Protein AF-A0A662K3D7-F1 (afdb_monomer)

Structure (mmCIF, N/CA/C/O backbone):
data_AF-A0A662K3D7-F1
#
_entry.id   AF-A0A662K3D7-F1
#
loop_
_atom_site.group_PDB
_atom_site.id
_atom_site.type_symbol
_atom_site.label_atom_id
_atom_site.label_alt_id
_atom_site.label_comp_id
_atom_site.label_asym_id
_atom_site.label_entity_id
_atom_site.label_seq_id
_atom_site.pdbx_PDB_ins_code
_atom_site.Cartn_x
_atom_site.Cartn_y
_atom_site.Cartn_z
_at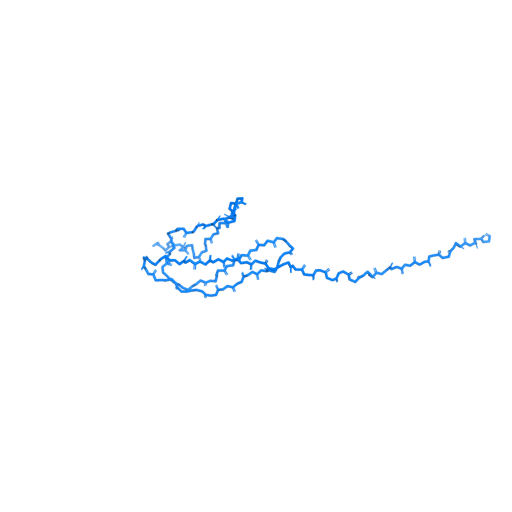om_site.occupancy
_atom_site.B_iso_or_equiv
_atom_site.auth_seq_id
_atom_site.auth_comp_id
_atom_site.auth_asym_id
_atom_site.auth_atom_id
_atom_site.pdbx_PDB_model_num
ATOM 1 N N . MET A 1 1 ? 3.715 1.163 33.130 1.00 34.28 1 MET A N 1
ATOM 2 C CA . MET A 1 1 ? 4.210 0.265 32.062 1.00 34.28 1 MET A CA 1
ATOM 3 C C . MET A 1 1 ? 3.688 0.784 30.729 1.00 34.28 1 MET A C 1
ATOM 5 O O . MET A 1 1 ? 2.506 0.622 30.468 1.00 34.28 1 MET A O 1
ATOM 9 N N . TYR A 1 2 ? 4.501 1.461 29.916 1.00 34.44 2 TYR A N 1
ATOM 10 C CA . TYR A 1 2 ? 4.052 1.916 28.595 1.00 34.44 2 TYR A CA 1
ATOM 11 C C . TYR A 1 2 ? 4.339 0.816 27.574 1.00 34.44 2 TYR A C 1
ATOM 13 O O . TYR A 1 2 ? 5.491 0.579 27.213 1.00 34.44 2 TYR A O 1
ATOM 21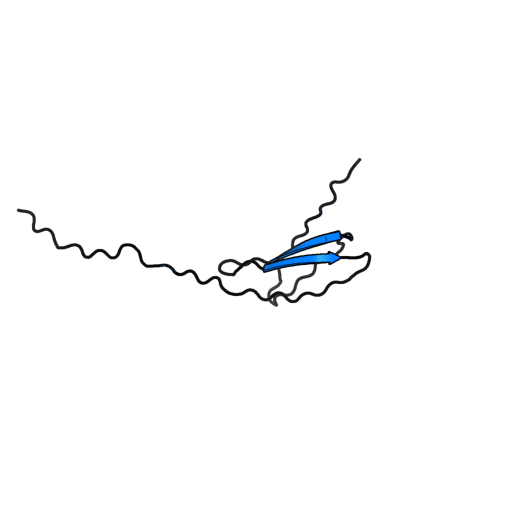 N N . GLN A 1 3 ? 3.296 0.105 27.141 1.00 43.84 3 GLN A N 1
ATOM 22 C CA . GLN A 1 3 ? 3.398 -0.740 25.958 1.00 43.84 3 GLN A CA 1
ATOM 23 C C . GLN A 1 3 ? 3.732 0.168 24.777 1.00 43.84 3 GLN A C 1
ATOM 25 O O . GLN A 1 3 ? 3.024 1.132 24.495 1.00 43.84 3 GLN A O 1
ATOM 30 N N . LYS A 1 4 ? 4.842 -0.126 24.102 1.00 47.84 4 LYS A N 1
ATOM 31 C CA . LYS A 1 4 ? 5.222 0.489 22.834 1.00 47.84 4 LYS A CA 1
ATOM 32 C C . LYS A 1 4 ? 4.112 0.183 21.823 1.00 47.84 4 LYS A C 1
ATOM 34 O O . LYS A 1 4 ? 4.131 -0.877 21.202 1.00 47.84 4 LYS A O 1
ATOM 39 N N . CYS A 1 5 ? 3.118 1.071 21.711 1.00 51.97 5 CYS A N 1
ATOM 40 C CA . CYS A 1 5 ? 2.059 0.989 20.711 1.00 51.97 5 CYS A CA 1
ATOM 41 C C . CYS A 1 5 ? 2.730 0.837 19.349 1.00 51.97 5 CYS A C 1
ATOM 43 O O . CYS A 1 5 ? 3.460 1.716 18.891 1.00 51.97 5 CYS A O 1
ATOM 45 N N . ARG A 1 6 ? 2.572 -0.331 18.732 1.00 53.66 6 ARG A N 1
ATOM 46 C CA . ARG A 1 6 ? 3.224 -0.656 17.469 1.00 53.66 6 ARG A CA 1
ATOM 47 C C . ARG A 1 6 ? 2.465 0.087 16.365 1.00 53.66 6 ARG A C 1
ATOM 49 O O . ARG A 1 6 ? 1.550 -0.459 15.766 1.00 53.66 6 ARG A O 1
ATOM 56 N N . LEU A 1 7 ? 2.829 1.351 16.135 1.00 60.94 7 LEU A N 1
ATOM 57 C CA . LEU A 1 7 ? 2.219 2.269 15.154 1.00 60.94 7 LEU A CA 1
ATOM 58 C C . LEU A 1 7 ? 2.462 1.862 13.687 1.00 60.94 7 LEU A C 1
ATOM 60 O O . LEU A 1 7 ? 2.114 2.594 12.768 1.00 60.94 7 LEU A O 1
ATOM 64 N N . GLN A 1 8 ? 3.066 0.697 13.458 1.00 61.12 8 GLN A N 1
ATOM 65 C CA . GLN A 1 8 ? 3.355 0.169 12.137 1.00 61.12 8 GLN A CA 1
ATOM 66 C C . GLN A 1 8 ? 2.864 -1.275 12.063 1.00 61.12 8 GLN A C 1
ATOM 68 O O . GLN A 1 8 ? 3.366 -2.152 12.774 1.00 61.12 8 GLN A O 1
ATOM 73 N N . LYS A 1 9 ? 1.885 -1.517 11.187 1.00 78.44 9 LYS A N 1
ATOM 74 C CA . LYS A 1 9 ? 1.506 -2.858 10.739 1.00 78.44 9 LYS A CA 1
ATOM 75 C C . LYS A 1 9 ? 1.860 -3.008 9.270 1.00 78.44 9 LYS A C 1
ATOM 77 O O . LYS A 1 9 ? 1.680 -2.077 8.492 1.00 78.44 9 LYS A O 1
ATOM 82 N N . ASN A 1 10 ? 2.367 -4.179 8.918 1.00 84.19 10 ASN A N 1
ATOM 83 C CA . ASN A 1 10 ? 2.625 -4.578 7.546 1.00 84.19 10 ASN A CA 1
ATOM 84 C C . ASN A 1 10 ? 1.787 -5.816 7.213 1.00 84.19 10 ASN A C 1
ATOM 86 O O . ASN A 1 10 ? 1.354 -6.555 8.097 1.00 84.19 10 ASN A O 1
ATOM 90 N N . THR A 1 11 ? 1.518 -5.995 5.929 1.00 90.75 11 THR A N 1
ATOM 91 C CA . THR A 1 11 ? 0.875 -7.183 5.375 1.00 90.75 11 THR A CA 1
ATOM 92 C C . THR A 1 11 ? 1.385 -7.375 3.952 1.00 90.75 11 THR A C 1
ATOM 94 O O . THR A 1 11 ? 1.903 -6.430 3.354 1.00 90.75 11 THR A O 1
ATOM 97 N N . ASN A 1 12 ? 1.243 -8.583 3.421 1.00 92.94 12 ASN A N 1
ATOM 98 C CA . ASN A 1 12 ? 1.481 -8.870 2.012 1.00 92.94 12 ASN A CA 1
ATOM 99 C C . ASN A 1 12 ? 0.136 -9.085 1.321 1.00 92.94 12 ASN A C 1
ATOM 101 O O . ASN A 1 12 ? -0.818 -9.566 1.936 1.00 92.94 12 ASN A O 1
ATOM 105 N N . THR A 1 13 ? 0.064 -8.747 0.039 1.00 91.19 13 THR A N 1
ATOM 106 C CA . THR A 1 13 ? -1.096 -9.085 -0.782 1.00 91.19 13 THR A CA 1
ATOM 107 C C . THR A 1 13 ? -1.118 -10.583 -1.087 1.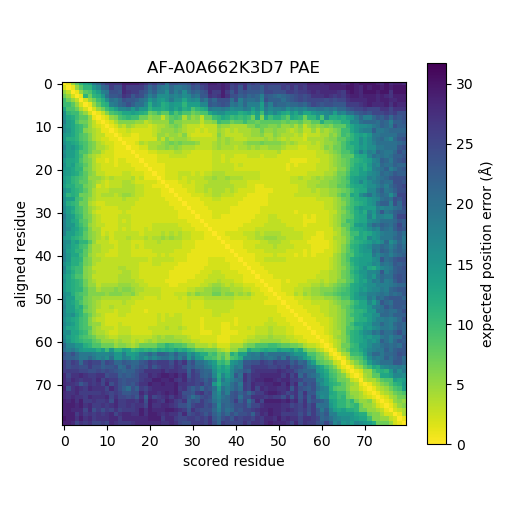00 91.19 13 THR A C 1
ATOM 109 O O . THR A 1 13 ? -0.07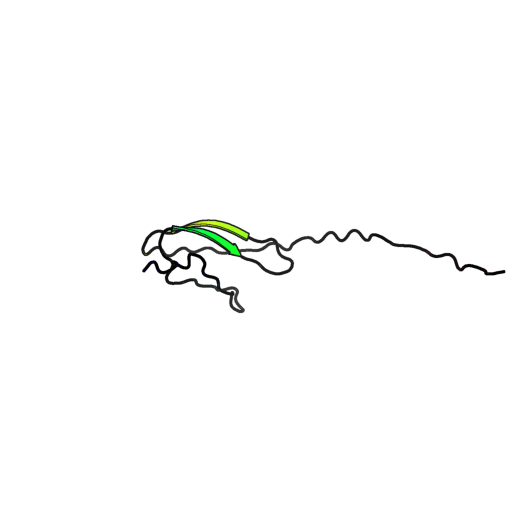7 -11.240 -1.143 1.00 91.19 13 THR A O 1
ATOM 112 N N . ASN A 1 14 ? -2.310 -11.138 -1.300 1.00 91.62 14 ASN A N 1
ATOM 113 C CA . ASN A 1 14 ? -2.452 -12.496 -1.824 1.00 91.62 14 ASN A CA 1
ATOM 114 C C . ASN A 1 14 ? -2.280 -12.536 -3.359 1.00 91.62 14 ASN A C 1
ATOM 116 O O . ASN A 1 14 ? -2.022 -11.513 -3.995 1.00 91.62 14 ASN A O 1
ATOM 120 N N . ILE A 1 15 ? -2.460 -13.716 -3.967 1.00 92.06 15 ILE A N 1
ATOM 121 C CA . ILE A 1 15 ? -2.314 -13.913 -5.423 1.00 92.06 15 ILE A CA 1
ATOM 122 C C . ILE A 1 15 ? -3.252 -13.035 -6.270 1.00 92.06 15 ILE A C 1
ATOM 124 O O . ILE A 1 15 ? -2.909 -12.683 -7.394 1.00 92.06 15 ILE A O 1
ATOM 128 N N . ASN A 1 16 ? -4.392 -12.620 -5.712 1.00 92.62 16 ASN A N 1
ATOM 129 C CA . ASN A 1 16 ? -5.364 -11.749 -6.376 1.00 92.62 16 ASN A CA 1
ATOM 130 C C . ASN A 1 16 ? -5.126 -10.257 -6.073 1.00 92.62 16 ASN A C 1
ATOM 132 O O . ASN A 1 16 ? -5.932 -9.418 -6.464 1.00 92.62 16 ASN A O 1
ATOM 136 N N . GLY A 1 17 ? -4.061 -9.910 -5.343 1.00 91.44 17 GLY A N 1
ATOM 137 C CA . GLY A 1 17 ? -3.765 -8.533 -4.943 1.00 91.44 17 GLY A CA 1
ATOM 138 C C . GLY A 1 17 ? -4.553 -8.034 -3.726 1.00 91.44 17 GLY A C 1
ATOM 139 O O . GLY A 1 17 ? -4.395 -6.877 -3.346 1.00 91.44 17 GLY A O 1
ATOM 140 N N . TYR A 1 18 ? -5.370 -8.876 -3.086 1.00 93.56 18 TYR A N 1
ATOM 141 C CA . TYR A 1 18 ? -6.152 -8.481 -1.913 1.00 93.56 18 TYR A CA 1
ATOM 142 C C . TYR A 1 18 ? -5.272 -8.375 -0.665 1.00 93.56 18 TYR A C 1
ATOM 144 O O . TYR A 1 18 ? -4.404 -9.221 -0.430 1.00 93.56 18 TYR A O 1
ATOM 152 N N . TYR A 1 19 ? -5.538 -7.357 0.153 1.00 94.12 19 TYR A N 1
ATOM 153 C CA . TYR A 1 19 ? -4.927 -7.145 1.459 1.00 94.12 19 TYR A CA 1
ATOM 154 C C . TYR A 1 19 ? -5.958 -6.620 2.458 1.00 94.12 19 TYR A C 1
ATOM 156 O O . TYR A 1 19 ? -6.928 -5.960 2.093 1.00 94.12 19 TYR A O 1
ATOM 164 N N . GLU A 1 20 ? -5.709 -6.880 3.739 1.00 94.19 20 GLU A N 1
ATOM 165 C CA . GLU A 1 20 ? -6.519 -6.369 4.838 1.00 94.19 20 GLU A CA 1
ATOM 166 C C . GLU A 1 20 ? -5.624 -6.119 6.055 1.00 94.19 20 GLU A C 1
ATOM 168 O O . GLU A 1 20 ? -4.761 -6.937 6.387 1.00 94.19 20 GLU A O 1
ATOM 173 N N . ILE A 1 21 ? -5.816 -4.981 6.726 1.00 91.56 21 ILE A N 1
ATOM 174 C CA . ILE A 1 21 ? -5.103 -4.643 7.960 1.00 91.56 21 ILE A CA 1
ATOM 175 C C . ILE A 1 21 ? -6.139 -4.335 9.042 1.00 91.56 21 ILE A C 1
ATOM 177 O O . ILE A 1 21 ? -6.820 -3.316 8.990 1.00 91.56 21 ILE A O 1
ATOM 181 N N . LYS A 1 22 ? -6.247 -5.218 10.040 1.00 90.75 22 LYS A N 1
ATOM 182 C CA . LYS A 1 22 ? -7.217 -5.102 11.144 1.00 90.75 22 LYS A CA 1
ATOM 183 C C . LYS A 1 22 ? -6.611 -4.493 12.398 1.00 90.75 22 LYS A C 1
ATOM 185 O O . LYS A 1 22 ? -5.392 -4.529 12.601 1.00 90.75 22 LYS A O 1
ATOM 190 N N . ASN A 1 23 ? -7.484 -4.041 13.297 1.00 89.12 23 ASN A N 1
ATOM 191 C CA . ASN A 1 23 ? -7.151 -3.602 14.655 1.00 89.12 23 ASN A CA 1
ATOM 192 C C . ASN A 1 23 ? -6.092 -2.488 14.648 1.00 89.12 23 ASN A C 1
ATOM 194 O O . ASN A 1 23 ? -5.037 -2.622 15.276 1.00 89.12 23 ASN A O 1
ATOM 198 N N . ILE A 1 24 ? -6.334 -1.451 13.846 1.00 89.06 24 ILE A N 1
ATOM 199 C CA . ILE A 1 24 ? -5.509 -0.245 13.776 1.00 89.06 24 ILE A CA 1
ATOM 200 C C . ILE A 1 24 ? -6.108 0.801 14.708 1.00 89.06 24 ILE A C 1
ATOM 202 O O . ILE A 1 24 ? -7.306 1.062 14.661 1.00 89.06 24 ILE A O 1
ATOM 206 N N . TYR A 1 25 ? -5.272 1.381 15.567 1.00 90.38 25 TYR A N 1
ATOM 207 C CA . TYR A 1 25 ? -5.702 2.469 16.436 1.00 90.38 25 TYR A CA 1
ATOM 208 C C . TYR A 1 25 ? -5.952 3.747 15.622 1.00 90.38 25 TYR A C 1
ATOM 210 O O . TYR A 1 25 ? -5.246 3.976 14.634 1.00 90.38 25 TYR A O 1
ATOM 218 N N . PRO A 1 26 ? -6.892 4.608 16.042 1.00 91.62 26 PRO A N 1
ATOM 219 C CA . PRO A 1 26 ? -7.113 5.903 15.407 1.00 91.62 26 PRO A CA 1
ATOM 220 C C . PRO A 1 26 ? -5.829 6.733 15.364 1.00 91.62 26 PRO A C 1
ATOM 222 O O . PRO A 1 26 ? -5.042 6.728 16.312 1.00 91.62 26 PRO A O 1
ATOM 225 N N . GLY A 1 27 ? -5.609 7.454 14.268 1.00 92.00 27 GLY A N 1
ATOM 226 C CA . GLY A 1 27 ? -4.384 8.222 14.075 1.00 92.00 27 GLY A CA 1
ATOM 227 C C . GLY A 1 27 ? -4.102 8.572 12.620 1.00 92.00 27 GLY A C 1
ATOM 228 O O . GLY A 1 27 ? -4.853 8.217 11.712 1.00 92.00 27 GLY A O 1
ATOM 229 N N . THR A 1 28 ? -3.002 9.289 12.411 1.00 91.88 28 THR A N 1
ATOM 230 C CA . THR A 1 28 ? -2.490 9.622 11.078 1.00 91.88 28 THR A CA 1
ATOM 231 C C . THR A 1 28 ? -1.388 8.641 10.703 1.00 91.88 28 THR A C 1
ATOM 233 O O . THR A 1 28 ? -0.464 8.422 11.485 1.00 91.88 28 THR A O 1
ATOM 236 N N . TYR A 1 29 ? -1.473 8.082 9.501 1.00 92.44 29 TYR A N 1
ATOM 237 C CA . TYR A 1 29 ? -0.536 7.088 8.988 1.00 92.44 29 TYR A CA 1
ATOM 238 C C . TYR A 1 29 ? -0.100 7.432 7.567 1.00 92.44 29 TYR A C 1
ATOM 240 O O . TYR A 1 29 ? -0.830 8.080 6.816 1.00 92.44 29 TYR A O 1
ATOM 248 N N . THR A 1 30 ? 1.069 6.928 7.178 1.00 93.44 30 THR A N 1
ATOM 249 C CA . THR A 1 30 ? 1.490 6.877 5.778 1.00 93.44 30 THR A CA 1
ATOM 250 C C . THR A 1 30 ? 1.287 5.456 5.269 1.00 93.44 30 THR A C 1
ATOM 252 O O . THR A 1 30 ? 1.992 4.531 5.671 1.00 93.44 30 THR A O 1
ATOM 255 N N . LEU A 1 31 ? 0.303 5.279 4.393 1.00 93.19 31 LEU A N 1
ATOM 256 C CA . LEU A 1 31 ? 0.084 4.041 3.662 1.00 93.19 31 LEU A CA 1
ATOM 257 C C . LEU A 1 31 ? 1.170 3.909 2.595 1.00 93.19 31 LEU A C 1
ATOM 259 O O . LEU A 1 31 ? 1.282 4.766 1.717 1.00 93.19 31 LEU A O 1
ATOM 263 N N . LYS A 1 32 ? 1.962 2.840 2.690 1.00 94.69 32 LYS A N 1
ATOM 264 C CA . LYS A 1 32 ? 3.080 2.542 1.795 1.00 94.69 32 LYS A CA 1
ATOM 265 C C . LYS A 1 32 ? 2.871 1.179 1.145 1.00 94.69 32 LYS A C 1
ATOM 267 O O . LYS A 1 32 ? 2.589 0.214 1.851 1.00 94.69 32 LYS A O 1
ATOM 272 N N . ALA A 1 33 ? 3.052 1.097 -0.168 1.00 95.12 33 ALA A N 1
ATOM 273 C CA . ALA A 1 33 ? 3.068 -0.170 -0.895 1.00 95.12 33 ALA A CA 1
ATOM 274 C C . ALA A 1 33 ? 4.289 -0.242 -1.811 1.00 95.12 33 ALA A C 1
ATOM 276 O O . ALA A 1 33 ? 4.634 0.733 -2.485 1.00 95.12 33 ALA A O 1
ATOM 277 N N . GLU A 1 34 ? 4.941 -1.402 -1.815 1.00 94.50 34 GLU A N 1
ATOM 278 C CA . GLU A 1 34 ? 6.202 -1.634 -2.511 1.00 94.50 34 GLU A CA 1
ATOM 279 C C . GLU A 1 34 ? 6.184 -2.965 -3.244 1.00 94.50 34 GLU A C 1
ATOM 281 O O . GLU A 1 34 ? 5.627 -3.956 -2.771 1.00 94.50 34 GLU A O 1
ATOM 286 N N . LYS A 1 35 ? 6.832 -2.969 -4.404 1.00 92.56 35 LYS A N 1
ATOM 287 C CA . LYS A 1 35 ? 7.123 -4.154 -5.197 1.00 92.56 35 LYS A CA 1
ATOM 288 C C . LYS A 1 35 ? 8.409 -3.886 -5.970 1.00 92.56 35 LYS A C 1
ATOM 290 O O . LYS A 1 35 ? 8.600 -2.774 -6.459 1.00 92.56 35 LYS A O 1
ATOM 295 N N . ASN A 1 36 ? 9.268 -4.895 -6.079 1.00 91.25 36 ASN A N 1
ATOM 296 C CA . ASN A 1 36 ? 10.499 -4.795 -6.862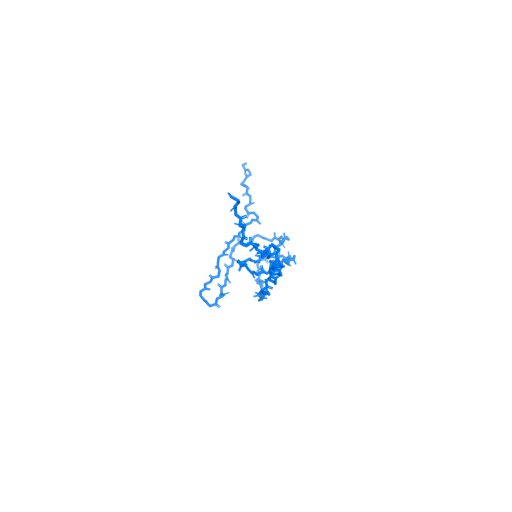 1.00 91.25 36 ASN A CA 1
ATOM 297 C C . ASN A 1 36 ? 10.187 -4.364 -8.298 1.00 91.25 36 ASN A C 1
ATOM 299 O O . ASN A 1 36 ? 9.235 -4.880 -8.880 1.00 91.25 36 ASN A O 1
ATOM 303 N N . ASP A 1 37 ? 10.986 -3.439 -8.832 1.00 90.31 37 ASP A N 1
ATOM 304 C CA . ASP A 1 37 ? 10.855 -2.848 -10.174 1.00 90.31 37 ASP A CA 1
ATOM 305 C C . ASP A 1 37 ? 9.617 -1.957 -10.386 1.00 90.31 37 ASP A C 1
ATOM 307 O O . ASP A 1 37 ? 9.284 -1.597 -11.516 1.00 90.31 37 ASP A O 1
ATOM 311 N N . TYR A 1 38 ? 8.934 -1.554 -9.310 1.00 93.88 38 TYR A N 1
ATOM 312 C CA . TYR A 1 38 ? 7.817 -0.607 -9.344 1.00 93.88 38 TYR A CA 1
ATOM 313 C C . TYR A 1 38 ? 8.112 0.612 -8.474 1.00 93.88 38 TYR A C 1
ATOM 315 O O . TYR A 1 38 ? 8.823 0.544 -7.474 1.00 93.88 38 TYR A O 1
ATOM 323 N N . LYS A 1 39 ? 7.510 1.746 -8.835 1.00 94.31 39 LYS A N 1
ATOM 324 C CA . LYS A 1 39 ? 7.556 2.957 -8.015 1.00 94.31 39 LYS A CA 1
ATOM 325 C C . LYS A 1 39 ? 6.779 2.727 -6.717 1.00 94.31 39 LYS A C 1
ATOM 327 O O . LYS A 1 39 ? 5.631 2.290 -6.762 1.00 94.31 39 LYS A O 1
ATOM 332 N N . THR A 1 40 ? 7.380 3.076 -5.580 1.00 95.00 40 THR A N 1
ATOM 333 C CA . THR A 1 40 ? 6.717 3.041 -4.269 1.00 95.00 40 THR A CA 1
ATOM 334 C C . THR A 1 40 ? 5.515 3.983 -4.242 1.00 95.00 40 THR A C 1
ATOM 336 O O . THR A 1 40 ? 5.628 5.164 -4.577 1.00 95.00 40 THR A O 1
ATOM 339 N N . PHE A 1 41 ? 4.374 3.480 -3.777 1.00 95.50 41 PHE A N 1
ATOM 340 C CA . PHE A 1 41 ? 3.198 4.294 -3.481 1.00 95.50 41 PHE A CA 1
ATOM 341 C C . PHE A 1 41 ? 3.258 4.797 -2.038 1.00 95.50 41 PHE A C 1
ATOM 343 O O . PHE A 1 41 ? 3.544 4.014 -1.133 1.00 95.50 41 PHE A O 1
ATOM 350 N N . ASN A 1 42 ? 2.960 6.082 -1.825 1.00 95.75 42 ASN A N 1
ATOM 351 C CA . ASN A 1 42 ? 2.822 6.688 -0.501 1.00 95.75 42 ASN A CA 1
ATOM 352 C C . ASN A 1 42 ? 1.560 7.557 -0.453 1.00 95.75 42 ASN A C 1
ATOM 354 O O . ASN A 1 42 ? 1.375 8.417 -1.315 1.00 95.75 42 ASN A O 1
ATOM 358 N N . LYS A 1 43 ? 0.729 7.383 0.577 1.00 93.75 43 LYS A N 1
ATOM 359 C CA . LYS A 1 43 ? -0.453 8.220 0.824 1.00 93.75 43 LYS A CA 1
ATOM 360 C C . LYS A 1 43 ? -0.619 8.490 2.312 1.00 93.75 43 LYS A C 1
ATOM 362 O O . LYS A 1 43 ? -0.615 7.562 3.114 1.00 93.75 43 LYS A O 1
ATOM 367 N N . ASN A 1 44 ? -0.802 9.753 2.681 1.00 95.06 44 ASN A N 1
ATOM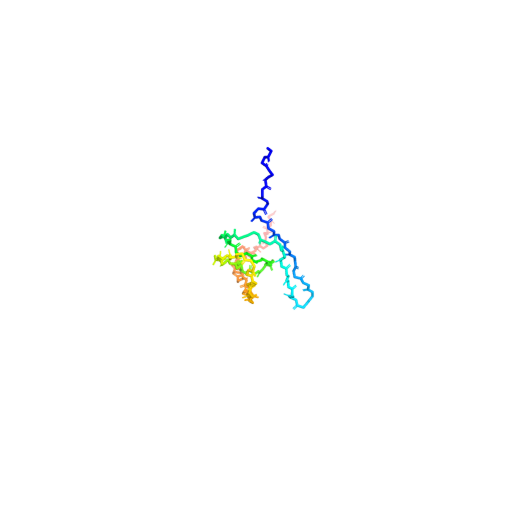 368 C CA . ASN A 1 44 ? -1.141 10.111 4.054 1.00 95.06 44 ASN A CA 1
ATOM 369 C C . ASN A 1 44 ? -2.645 9.941 4.273 1.00 95.06 44 ASN A C 1
ATOM 371 O O . ASN A 1 44 ? -3.450 10.461 3.501 1.00 95.06 44 ASN A O 1
ATOM 375 N N . ILE A 1 45 ? -3.009 9.217 5.327 1.00 94.00 45 ILE A N 1
ATOM 376 C CA . ILE A 1 45 ? -4.394 8.934 5.705 1.00 94.00 45 ILE A CA 1
ATOM 377 C C . ILE A 1 45 ? -4.604 9.244 7.183 1.00 94.00 45 ILE A C 1
ATOM 379 O O . ILE A 1 45 ? -3.671 9.178 7.985 1.00 94.00 45 ILE A O 1
ATOM 383 N N . ARG A 1 46 ? -5.843 9.561 7.554 1.00 93.38 46 ARG A N 1
ATOM 384 C CA . ARG A 1 46 ? -6.259 9.744 8.944 1.00 93.38 46 ARG A CA 1
ATOM 385 C C . ARG A 1 46 ? -7.425 8.811 9.223 1.00 93.38 46 ARG A C 1
ATOM 387 O O . ARG A 1 46 ? -8.452 8.946 8.575 1.00 93.38 46 ARG A O 1
ATOM 394 N N . LEU A 1 47 ? -7.247 7.913 10.185 1.00 93.06 47 LEU A N 1
ATOM 395 C CA . LEU A 1 47 ? -8.254 6.943 10.604 1.00 93.06 47 LEU A CA 1
ATOM 396 C C . LEU A 1 47 ? -8.891 7.380 11.921 1.00 93.06 47 LEU A C 1
ATOM 398 O O . LEU A 1 47 ? -8.190 7.752 12.870 1.00 93.06 47 LEU A O 1
ATOM 402 N N . LYS A 1 48 ? -10.216 7.328 11.975 1.00 93.56 48 LYS A N 1
ATOM 403 C CA . LYS A 1 48 ? -11.029 7.527 13.175 1.00 93.56 48 LYS A CA 1
ATOM 404 C C . LYS A 1 48 ? -11.354 6.186 13.832 1.00 93.56 48 LYS A C 1
ATOM 406 O O . LYS A 1 48 ? -11.149 5.116 13.266 1.00 93.56 48 LYS A O 1
ATOM 411 N N . GLU A 1 49 ? -11.853 6.247 15.060 1.00 92.12 49 GLU A N 1
ATOM 412 C CA . GLU A 1 49 ? -12.293 5.056 15.786 1.00 92.12 49 GLU A CA 1
ATOM 413 C C . GLU A 1 49 ? -13.458 4.364 15.076 1.00 92.12 49 GLU A C 1
ATOM 415 O O . GLU A 1 49 ? -14.398 5.018 14.632 1.00 92.12 49 GLU A O 1
ATOM 420 N N . GLY A 1 50 ? -13.353 3.039 14.928 1.00 91.69 50 GLY A N 1
ATOM 421 C CA . GLY A 1 50 ? -14.337 2.216 14.220 1.00 91.69 50 GLY A CA 1
ATOM 422 C C . GLY A 1 50 ? -14.367 2.400 12.697 1.00 91.69 50 GLY A C 1
ATOM 423 O O . GLY A 1 50 ? -15.175 1.757 12.030 1.00 91.69 50 GLY A O 1
ATOM 424 N N . GLU A 1 51 ? -13.509 3.249 12.124 1.00 92.31 51 GLU A N 1
ATOM 425 C CA . GLU A 1 51 ? -13.503 3.517 10.687 1.00 92.31 51 GLU A CA 1
ATOM 426 C C . GLU A 1 51 ? -12.928 2.339 9.892 1.00 92.31 51 GLU A C 1
ATOM 428 O O . GLU A 1 51 ? -11.864 1.803 10.206 1.00 92.31 51 GLU A O 1
ATOM 433 N N . THR A 1 52 ? -13.619 1.979 8.809 1.00 93.25 52 THR A N 1
ATOM 434 C CA . THR A 1 52 ? -13.068 1.121 7.756 1.00 93.25 52 THR A CA 1
ATOM 435 C C . THR A 1 52 ? -12.681 1.994 6.573 1.00 93.25 52 THR A C 1
ATOM 437 O O . THR A 1 52 ? -13.524 2.690 6.010 1.00 93.25 52 THR A O 1
ATOM 440 N N . PHE A 1 53 ? -11.409 1.940 6.191 1.00 93.62 53 PHE A N 1
ATOM 441 C CA . PHE A 1 53 ? -10.865 2.709 5.080 1.00 93.62 53 PHE A CA 1
ATOM 442 C C . PHE A 1 53 ? -10.541 1.789 3.904 1.00 93.62 53 PHE A C 1
ATOM 444 O O . PHE A 1 53 ? -9.776 0.834 4.048 1.00 93.62 53 PHE A O 1
ATOM 451 N N . TRP A 1 54 ? -11.114 2.098 2.741 1.00 94.94 54 TRP A N 1
ATOM 452 C CA . TRP A 1 54 ? -10.896 1.363 1.499 1.00 94.94 54 TRP A CA 1
ATOM 453 C C . TRP A 1 54 ? -9.981 2.159 0.577 1.00 94.94 54 TRP A C 1
ATOM 455 O O . TRP A 1 54 ? -10.271 3.306 0.249 1.00 94.94 54 TRP A O 1
ATOM 465 N N . GLU A 1 55 ? -8.902 1.528 0.123 1.00 94.69 55 GLU A N 1
ATOM 466 C CA . GLU A 1 55 ? -7.996 2.092 -0.873 1.00 94.69 55 GLU A CA 1
ATOM 467 C C . GLU A 1 55 ? -7.644 1.006 -1.880 1.00 94.69 55 GLU A C 1
ATOM 469 O O . GLU A 1 55 ? -7.260 -0.091 -1.487 1.00 94.69 55 GLU A O 1
ATOM 474 N N . ASN A 1 56 ? -7.739 1.323 -3.168 1.00 95.75 56 ASN A N 1
ATOM 475 C CA . ASN A 1 56 ? -7.165 0.494 -4.218 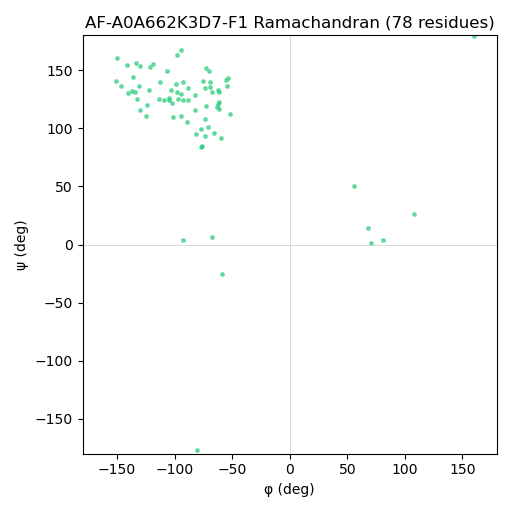1.00 95.75 56 ASN A CA 1
ATOM 476 C C . ASN A 1 56 ? -5.810 1.080 -4.602 1.00 95.75 56 ASN A C 1
ATOM 478 O O . ASN A 1 56 ? -5.720 2.250 -4.971 1.00 95.75 56 ASN A O 1
ATOM 482 N N . ILE A 1 57 ? -4.760 0.266 -4.542 1.00 95.25 57 ILE A N 1
ATOM 483 C CA . ILE A 1 57 ? -3.403 0.701 -4.870 1.00 95.25 57 ILE A CA 1
ATOM 484 C C . ILE A 1 57 ? -3.016 0.140 -6.234 1.00 95.25 57 ILE A C 1
ATOM 486 O O . ILE A 1 57 ? -3.016 -1.070 -6.443 1.00 95.25 57 ILE A O 1
ATOM 490 N N . THR A 1 58 ? -2.636 1.030 -7.149 1.00 94.12 58 THR A N 1
ATOM 491 C CA . THR A 1 58 ? -2.029 0.667 -8.435 1.00 94.12 58 THR A CA 1
ATOM 492 C C . THR A 1 58 ? -0.592 1.167 -8.456 1.00 94.12 58 THR A C 1
ATOM 494 O O . THR A 1 58 ? -0.346 2.353 -8.240 1.00 94.12 58 THR A O 1
ATOM 497 N N . LEU A 1 59 ? 0.362 0.272 -8.714 1.00 94.19 59 LEU A N 1
ATOM 498 C CA . LEU A 1 59 ? 1.773 0.628 -8.843 1.00 94.19 59 LEU A CA 1
ATOM 499 C C . LEU A 1 59 ? 2.151 0.753 -10.318 1.00 94.19 59 LEU A C 1
ATOM 501 O O . LEU A 1 59 ? 1.786 -0.090 -11.137 1.00 94.19 59 LEU A O 1
ATOM 505 N N . SER A 1 60 ? 2.938 1.773 -10.648 1.00 93.75 60 SER A N 1
ATOM 506 C CA . SER A 1 60 ? 3.544 1.907 -11.974 1.00 93.75 60 SER A CA 1
ATOM 507 C C . SER A 1 60 ? 4.940 1.284 -11.993 1.00 93.75 60 SER A C 1
ATOM 509 O O . SER A 1 60 ? 5.695 1.499 -11.039 1.00 93.75 60 SER A O 1
ATOM 511 N N . PRO A 1 61 ? 5.326 0.579 -13.071 1.00 92.38 61 PRO A N 1
ATOM 512 C CA . PRO A 1 61 ? 6.694 0.118 -13.250 1.00 92.38 61 PRO A CA 1
ATOM 513 C C . PRO A 1 61 ? 7.700 1.266 -13.132 1.00 92.38 61 PRO A C 1
ATOM 515 O O . PRO A 1 61 ? 7.454 2.401 -13.563 1.00 92.38 61 PRO A O 1
ATOM 518 N N . GLN A 1 62 ? 8.851 0.974 -12.545 1.00 89.69 62 GLN A N 1
ATOM 519 C CA . GLN A 1 62 ? 9.988 1.873 -12.543 1.00 89.69 62 GLN A CA 1
ATOM 520 C C . GLN A 1 62 ? 10.727 1.703 -13.871 1.00 89.69 62 GLN A C 1
ATOM 522 O O . GLN A 1 62 ? 11.257 0.641 -14.178 1.00 89.69 62 GLN A O 1
ATOM 527 N N . THR A 1 63 ? 10.764 2.756 -14.686 1.00 79.44 63 THR A N 1
ATOM 528 C CA . THR A 1 63 ? 11.569 2.767 -15.909 1.00 79.44 63 THR A CA 1
ATOM 529 C C . THR A 1 63 ? 13.040 2.843 -15.521 1.00 79.44 63 THR A C 1
ATOM 531 O O . THR A 1 63 ? 13.537 3.910 -15.154 1.00 79.44 63 THR A O 1
ATOM 534 N N . ILE A 1 64 ? 13.734 1.710 -15.566 1.00 67.44 64 ILE A N 1
ATOM 535 C CA .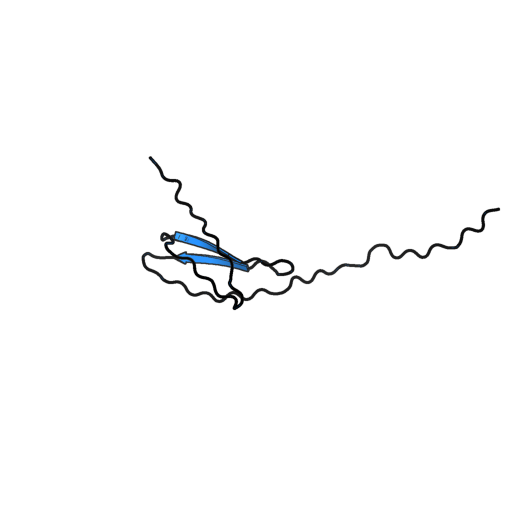 ILE A 1 64 ? 15.187 1.668 -15.417 1.00 67.44 64 ILE A CA 1
ATOM 536 C C . ILE A 1 64 ? 15.781 2.015 -16.785 1.00 67.44 64 ILE A C 1
ATOM 538 O O . ILE A 1 64 ? 15.901 1.162 -17.661 1.00 67.44 64 ILE A O 1
ATOM 542 N N . THR A 1 65 ? 16.127 3.285 -16.999 1.00 60.62 65 THR A N 1
ATOM 543 C CA . THR A 1 65 ? 16.882 3.688 -18.191 1.00 60.62 65 THR A CA 1
ATOM 544 C C . THR A 1 65 ? 18.342 3.300 -17.986 1.00 60.62 65 THR A C 1
ATOM 546 O O . THR A 1 65 ? 19.161 4.104 -17.539 1.00 60.62 65 THR A O 1
ATOM 549 N N . THR A 1 66 ? 18.686 2.049 -18.276 1.00 54.62 66 THR A N 1
ATOM 550 C CA . THR A 1 66 ? 20.086 1.619 -18.303 1.00 54.62 66 THR A CA 1
ATOM 551 C C . THR A 1 66 ? 20.733 2.201 -19.555 1.00 54.62 66 THR A C 1
ATOM 553 O O . THR A 1 66 ? 20.655 1.621 -20.635 1.00 54.62 66 THR A O 1
ATOM 556 N N . ILE A 1 67 ? 21.359 3.376 -19.441 1.00 64.00 67 ILE A N 1
ATOM 557 C CA . ILE A 1 67 ? 22.273 3.844 -20.487 1.00 64.00 67 ILE A CA 1
ATOM 558 C C . ILE A 1 67 ? 23.425 2.844 -20.522 1.00 64.00 67 ILE A C 1
ATOM 560 O O . ILE A 1 67 ? 24.134 2.671 -19.530 1.00 64.00 67 ILE A O 1
ATOM 564 N N . LEU A 1 68 ? 23.602 2.186 -21.661 1.00 59.50 68 LEU A N 1
ATOM 565 C CA . LEU A 1 68 ? 24.696 1.259 -21.891 1.00 59.50 68 LEU A CA 1
ATOM 566 C C . LEU A 1 68 ? 26.012 2.059 -21.880 1.00 59.50 68 LEU A C 1
ATOM 568 O O . LEU A 1 68 ? 26.377 2.701 -22.862 1.00 59.50 68 LEU A O 1
ATOM 572 N N . LYS A 1 69 ? 26.696 2.100 -20.732 1.00 66.06 69 LYS A N 1
ATOM 573 C CA . LYS A 1 69 ? 28.030 2.698 -20.594 1.00 66.06 69 LYS A CA 1
ATOM 574 C C . LYS A 1 69 ? 29.073 1.604 -20.804 1.00 66.06 69 LYS A C 1
ATOM 576 O O . LYS A 1 69 ? 29.054 0.610 -20.089 1.00 66.06 69 LYS A O 1
ATOM 581 N N . GLY A 1 70 ? 29.986 1.807 -21.757 1.00 65.62 70 GLY A N 1
ATOM 582 C CA . GLY A 1 70 ? 31.169 0.952 -21.916 1.00 65.62 70 GLY A CA 1
ATOM 583 C C . GLY A 1 70 ? 31.196 0.009 -23.124 1.00 65.62 70 GLY A C 1
ATOM 584 O O . GLY A 1 70 ? 31.911 -0.986 -23.072 1.00 65.62 70 GLY A O 1
ATOM 585 N N . LEU A 1 71 ? 30.496 0.303 -24.230 1.00 63.56 71 LEU A N 1
ATOM 586 C CA . LEU A 1 71 ? 30.834 -0.351 -25.505 1.00 63.56 71 LEU A CA 1
ATOM 587 C C . LEU A 1 71 ? 32.265 0.035 -25.895 1.00 63.56 71 LEU A C 1
ATOM 589 O O . LEU A 1 71 ? 32.571 1.215 -26.040 1.00 63.56 71 LEU A O 1
ATOM 593 N N . SER A 1 72 ? 33.142 -0.953 -26.050 1.00 64.69 72 SER A N 1
ATOM 594 C CA . SER A 1 72 ? 34.519 -0.764 -26.512 1.00 64.69 72 SER A CA 1
ATOM 595 C C . SER A 1 72 ? 34.829 -1.782 -27.603 1.00 64.69 72 SER A C 1
ATOM 597 O O . SER A 1 72 ? 34.666 -2.982 -27.399 1.00 64.69 72 SER A O 1
ATOM 599 N N . LEU A 1 73 ? 35.274 -1.298 -28.766 1.00 50.06 73 LEU A N 1
ATOM 600 C CA . LEU A 1 73 ? 35.815 -2.123 -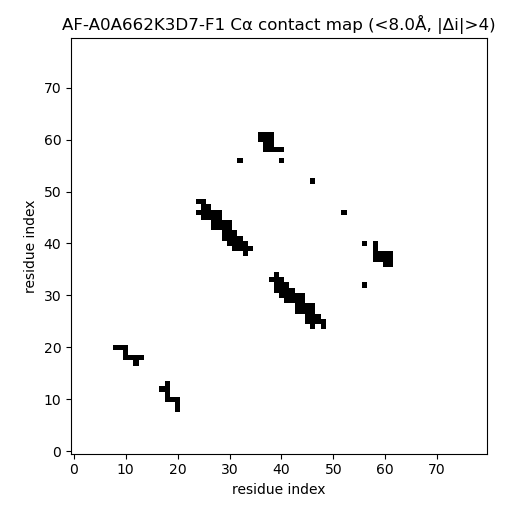29.846 1.00 50.06 73 LEU A CA 1
ATOM 601 C C . LEU A 1 73 ? 37.338 -2.169 -29.693 1.00 50.06 73 LEU A C 1
ATOM 603 O O . LEU A 1 73 ? 38.016 -1.158 -29.871 1.00 50.06 73 LEU A O 1
ATOM 607 N N . ILE A 1 74 ? 37.876 -3.334 -29.336 1.00 72.88 74 ILE A N 1
ATOM 608 C CA . ILE A 1 74 ? 39.315 -3.538 -29.142 1.00 72.88 74 ILE A CA 1
ATOM 609 C C . ILE A 1 74 ? 39.923 -3.940 -30.493 1.00 72.88 74 ILE A C 1
ATOM 611 O O . ILE A 1 74 ? 39.471 -4.906 -31.109 1.00 72.88 74 ILE A O 1
ATOM 615 N N . LYS A 1 75 ? 40.934 -3.208 -30.982 1.00 59.75 75 LYS A N 1
ATOM 616 C CA . LYS A 1 75 ? 41.706 -3.639 -32.163 1.00 59.75 75 LYS A CA 1
ATOM 617 C C . LYS A 1 75 ? 42.551 -4.866 -31.790 1.00 59.75 75 LYS A C 1
ATOM 619 O O . LYS A 1 75 ? 43.138 -4.850 -30.708 1.00 59.75 75 LYS A O 1
ATOM 624 N N . PRO A 1 76 ? 42.679 -5.892 -32.653 1.00 60.81 76 PRO A N 1
ATOM 625 C CA . PRO A 1 76 ? 43.628 -6.969 -32.405 1.00 60.81 76 PRO A CA 1
ATOM 626 C C . PRO A 1 76 ? 45.041 -6.380 -32.376 1.00 60.81 76 PRO A C 1
ATOM 628 O O . PRO A 1 76 ? 45.511 -5.793 -33.354 1.00 60.81 76 PRO A O 1
ATOM 631 N N . GLN A 1 77 ? 45.695 -6.484 -31.224 1.00 57.19 77 GLN A N 1
ATOM 632 C CA . GLN A 1 77 ? 47.053 -6.008 -31.030 1.00 57.19 77 GLN A CA 1
ATOM 633 C C . GLN A 1 77 ? 47.996 -6.973 -31.755 1.00 57.19 77 GLN A C 1
ATOM 635 O O . GLN A 1 77 ? 48.156 -8.122 -31.346 1.00 57.19 77 GLN A O 1
ATOM 640 N N . LYS A 1 78 ? 48.586 -6.537 -32.874 1.00 56.28 78 LYS A N 1
ATOM 641 C CA . LYS A 1 78 ? 49.669 -7.292 -33.506 1.00 56.28 78 LYS A CA 1
ATOM 642 C C . LYS A 1 78 ? 50.930 -7.037 -32.683 1.00 56.28 78 LYS A C 1
ATOM 644 O O . LYS A 1 78 ? 51.523 -5.967 -32.791 1.00 56.28 78 LYS A O 1
ATOM 649 N N . ASN A 1 79 ? 51.268 -7.987 -31.817 1.00 52.19 79 ASN A N 1
ATOM 650 C CA . ASN A 1 79 ? 52.517 -7.946 -31.064 1.00 52.19 79 ASN A CA 1
ATOM 651 C C . ASN A 1 79 ? 53.703 -8.166 -32.024 1.00 52.19 79 ASN A C 1
ATOM 653 O O . ASN A 1 79 ? 53.580 -9.025 -32.905 1.00 52.19 79 ASN A O 1
ATOM 657 N N . PRO A 1 80 ? 54.789 -7.376 -31.904 1.00 67.44 80 PRO A N 1
ATOM 658 C CA . PRO A 1 80 ? 56.024 -7.598 -32.649 1.00 67.44 80 PRO A CA 1
ATOM 659 C C . PRO A 1 80 ? 56.738 -8.880 -32.211 1.00 67.44 80 PRO A C 1
ATOM 661 O O . PRO A 1 80 ? 56.587 -9.272 -31.029 1.00 67.44 80 PRO A O 1
#

Foldseek 3Di:
DDDPPPQDDDDDADPVRDDDDPDHDFAWDWDWDDDPQWDIDTDIDTDDPPDDDDDDDDTHGDPPPPPDPDDDDDDPDPDD

Solvent-accessible surface area (backbone atoms only — not comparable to full-atom values): 5950 Å² total; per-residue (Å²): 136,84,76,81,74,72,90,70,85,86,80,72,60,50,99,86,64,55,72,82,86,78,93,73,77,59,46,77,46,73,52,71,49,79,52,91,68,34,47,69,45,76,44,82,48,76,46,55,80,92,62,84,85,88,81,88,87,84,74,52,73,50,84,78,81,77,74,86,81,78,90,76,87,82,76,85,79,82,76,132

Radius of gyration: 23.62 Å; Cα contacts (8 Å, |Δi|>4): 61; chains: 1; bounding box: 70×24×66 Å

Mean predicted aligned error: 10.65 Å

Secondary structure (DSSP, 8-state):
--------------TTS-----SPPSEEEEEEE--TTBPPEEEEEEEPTT--------PPB------------PPP----

Sequence (80 aa):
MYQKCRLQKNTNTNINGYYEIKNIYPGTYTLKAEKNDYKTFNKNIRLKEGETFWENITLSPQTITTILKGLSLIKPQKNP

pLDDT: mean 81.33, std 17.3, range [34.28, 95.75]